Protein AF-A0A924M8D2-F1 (afdb_monomer_lite)

Secondary structure (DSSP, 8-state):
-HHHHHHTTSSS-----HHHHHHTTGGGT--EEEE------PPP----HHHHTTS-HHHHHHHHHHHHHHHHHHHHHHHHHHHHHHHHHHHTT-EEEEPPHHHHHHHHHHHHHHHHHHHHHH-HHHHHHHHHHHHHHTT-

Radius of gyration: 19.68 Å; chains: 1; bounding box: 43×34×51 Å

Foldseek 3Di:
DVLVCLQVVVDVDDDDQLLCCQVVVVLVRHAEAEPLPLDDDDDDDDDDPVVLVVDDPVRNVVVVVCVVVCVVVVVVVVVVSSVVSVVVSVVSNHHYDYADPVRSVVVCVVCVVVVVVCCVVVPVVVSVVVVVVVVVVVPD

pLDDT: mean 96.18, std 4.25, range [56.16, 98.75]

Structure (mmCIF, N/CA/C/O backbone):
data_AF-A0A924M8D2-F1
#
_entry.id   AF-A0A924M8D2-F1
#
loop_
_atom_site.group_PDB
_atom_site.id
_atom_site.type_symbol
_atom_site.label_atom_id
_atom_site.label_alt_id
_atom_site.label_comp_id
_atom_site.label_asym_id
_atom_site.label_entity_id
_atom_site.label_seq_id
_atom_site.pdbx_PDB_ins_code
_atom_site.Cartn_x
_atom_site.Cartn_y
_atom_site.Cartn_z
_atom_site.occupancy
_atom_site.B_iso_or_equiv
_atom_site.auth_seq_id
_atom_site.auth_comp_id
_atom_site.auth_asym_id
_atom_site.auth_atom_id
_atom_site.pdbx_PDB_model_num
ATOM 1 N N . GLU A 1 1 ? 11.139 -15.101 0.512 1.00 87.25 1 GLU A N 1
ATOM 2 C CA . GLU A 1 1 ? 10.781 -15.946 -0.651 1.00 87.25 1 GLU A CA 1
ATOM 3 C C . GLU A 1 1 ? 10.665 -15.153 -1.952 1.00 87.25 1 GLU A C 1
ATOM 5 O O . GLU A 1 1 ? 11.314 -15.533 -2.914 1.00 87.25 1 GLU A O 1
ATOM 10 N N . VAL A 1 2 ? 9.934 -14.027 -1.990 1.00 96.12 2 VAL A N 1
ATOM 11 C CA . VAL A 1 2 ? 9.733 -13.232 -3.227 1.00 96.12 2 VAL A CA 1
ATOM 12 C C . VAL A 1 2 ? 11.042 -12.812 -3.911 1.00 96.12 2 VAL A C 1
ATOM 14 O O . VAL A 1 2 ? 11.159 -12.999 -5.115 1.00 96.12 2 VAL A O 1
ATOM 17 N N . PHE A 1 3 ? 12.044 -12.309 -3.173 1.00 97.75 3 PHE A N 1
ATOM 18 C CA . PHE A 1 3 ? 13.334 -11.915 -3.766 1.00 97.75 3 PHE A CA 1
ATOM 19 C C . PHE A 1 3 ? 13.972 -13.066 -4.552 1.00 97.75 3 PHE A C 1
ATOM 21 O O . PHE A 1 3 ? 14.239 -12.930 -5.738 1.00 97.75 3 PHE A O 1
ATOM 28 N N . THR A 1 4 ? 14.153 -14.220 -3.904 1.00 97.88 4 THR A N 1
ATOM 29 C CA . THR A 1 4 ? 14.748 -15.411 -4.523 1.00 97.88 4 THR A CA 1
ATOM 30 C C . THR A 1 4 ? 13.902 -15.925 -5.687 1.00 97.88 4 THR A C 1
ATOM 32 O O . THR A 1 4 ? 14.446 -16.361 -6.695 1.00 97.88 4 THR A O 1
ATOM 35 N N . ALA A 1 5 ? 12.571 -15.849 -5.598 1.00 98.25 5 ALA A N 1
ATOM 36 C CA . ALA A 1 5 ? 11.692 -16.234 -6.699 1.00 98.25 5 ALA A CA 1
ATOM 37 C C . ALA A 1 5 ? 11.855 -15.314 -7.927 1.00 98.25 5 ALA A C 1
ATOM 39 O O . ALA A 1 5 ? 11.832 -15.811 -9.051 1.00 98.25 5 ALA A O 1
ATOM 40 N N . LEU A 1 6 ? 12.070 -14.008 -7.725 1.00 98.38 6 LEU A N 1
ATOM 41 C CA . LEU A 1 6 ? 12.394 -13.055 -8.798 1.00 98.38 6 LEU A CA 1
ATOM 42 C C . LEU A 1 6 ? 13.807 -13.297 -9.353 1.00 98.38 6 LEU A C 1
ATOM 44 O O . LEU A 1 6 ? 14.001 -13.321 -10.564 1.00 98.38 6 LEU A O 1
ATOM 48 N N . GLU A 1 7 ? 14.786 -13.518 -8.473 1.00 98.06 7 GLU A N 1
ATOM 49 C CA . GLU A 1 7 ? 16.190 -13.773 -8.826 1.00 98.06 7 GLU A CA 1
ATOM 50 C C . GLU A 1 7 ? 16.343 -15.025 -9.698 1.00 98.06 7 GLU A C 1
ATOM 52 O O . GLU A 1 7 ? 16.969 -14.996 -10.757 1.00 98.06 7 GLU A O 1
ATOM 57 N N . THR A 1 8 ? 15.710 -16.119 -9.271 1.00 98.25 8 THR A N 1
ATOM 58 C CA . THR A 1 8 ? 15.679 -17.399 -9.993 1.00 98.25 8 THR A CA 1
ATOM 59 C C . THR A 1 8 ? 14.711 -17.396 -11.173 1.00 98.25 8 THR A C 1
ATOM 61 O O . THR A 1 8 ? 14.686 -18.363 -11.933 1.00 98.25 8 THR A O 1
ATOM 64 N N . LYS A 1 9 ? 13.924 -16.323 -11.341 1.00 96.88 9 LYS A N 1
ATOM 65 C CA . LYS A 1 9 ? 12.865 -16.184 -12.353 1.00 96.88 9 LYS A CA 1
ATOM 66 C C . LYS A 1 9 ? 11.790 -17.270 -12.277 1.00 96.88 9 LYS A C 1
ATOM 68 O O . LYS A 1 9 ? 11.209 -17.656 -13.284 1.00 96.88 9 LYS A O 1
ATOM 73 N N . THR A 1 10 ? 11.505 -17.748 -11.070 1.00 98.00 10 THR A N 1
ATOM 74 C CA . THR A 1 10 ? 10.303 -18.552 -10.807 1.00 98.00 10 THR A CA 1
ATOM 75 C C . THR A 1 10 ? 9.038 -17.690 -10.935 1.00 98.00 10 THR A C 1
ATOM 77 O O . THR A 1 10 ? 7.975 -18.194 -11.285 1.00 98.00 10 THR A O 1
ATOM 80 N N . ILE A 1 11 ? 9.158 -16.382 -10.678 1.00 98.25 11 ILE A N 1
ATOM 81 C CA . ILE A 1 11 ? 8.143 -15.366 -10.980 1.00 98.25 11 ILE A CA 1
ATOM 82 C C . ILE A 1 11 ? 8.785 -14.204 -11.743 1.00 98.25 11 ILE A C 1
ATOM 84 O O . ILE A 1 11 ? 9.941 -13.858 -11.498 1.00 98.25 11 ILE A O 1
ATOM 88 N N . ASP A 1 12 ? 8.022 -13.574 -12.635 1.00 98.44 12 ASP A N 1
ATOM 89 C CA . ASP A 1 12 ? 8.529 -12.478 -13.474 1.00 98.44 12 ASP A CA 1
ATOM 90 C C . ASP A 1 12 ? 8.456 -11.110 -12.790 1.00 98.44 12 ASP A C 1
ATOM 92 O O . ASP A 1 12 ? 9.241 -10.209 -13.094 1.00 98.44 12 ASP A O 1
ATOM 96 N N . GLY A 1 13 ? 7.507 -10.948 -11.867 1.00 98.00 13 GLY A N 1
ATOM 97 C CA . GLY A 1 13 ? 7.229 -9.680 -11.216 1.00 98.00 13 GLY A CA 1
ATOM 98 C C . GLY A 1 13 ? 6.378 -9.825 -9.964 1.00 98.00 13 GLY A C 1
ATOM 99 O O . GLY A 1 13 ? 5.981 -10.919 -9.565 1.00 98.00 13 GLY A O 1
ATOM 100 N N . GLN A 1 14 ? 6.123 -8.688 -9.330 1.00 98.12 14 GLN A N 1
ATOM 101 C CA . GLN A 1 14 ? 5.373 -8.577 -8.084 1.00 98.12 14 GLN A CA 1
ATOM 102 C C . GLN A 1 14 ? 4.680 -7.212 -8.008 1.00 98.12 14 GLN A C 1
ATOM 104 O O . GLN A 1 14 ? 5.041 -6.286 -8.739 1.00 98.12 14 GLN A O 1
ATOM 109 N N . GLU A 1 15 ? 3.711 -7.079 -7.109 1.00 96.81 15 GLU A N 1
ATOM 110 C CA . GLU A 1 15 ? 3.103 -5.797 -6.752 1.00 96.81 15 GLU A CA 1
ATOM 111 C C . GLU A 1 15 ? 3.457 -5.454 -5.306 1.00 96.81 15 GLU A C 1
ATOM 113 O O . GLU A 1 15 ? 3.388 -6.323 -4.444 1.00 96.81 15 GLU A O 1
ATOM 118 N N . ASN A 1 16 ? 3.905 -4.220 -5.060 1.00 97.25 16 ASN A N 1
ATOM 119 C CA . ASN A 1 16 ? 4.134 -3.681 -3.722 1.00 97.25 16 ASN A CA 1
ATOM 120 C C . ASN A 1 16 ? 4.285 -2.149 -3.758 1.00 97.25 16 ASN A C 1
ATOM 122 O O . ASN A 1 16 ? 4.582 -1.570 -4.811 1.00 97.25 16 ASN A O 1
ATOM 126 N N . PRO A 1 17 ? 4.185 -1.478 -2.595 1.00 96.81 17 PRO A N 1
ATOM 127 C CA . PRO A 1 17 ? 4.599 -0.087 -2.434 1.00 96.81 17 PRO A CA 1
ATOM 128 C C . PRO A 1 17 ? 6.100 0.123 -2.696 1.00 96.81 17 PRO A C 1
ATOM 130 O O . PRO A 1 17 ? 6.919 -0.769 -2.462 1.00 96.81 17 PRO A O 1
ATOM 133 N N . PHE A 1 18 ? 6.488 1.345 -3.080 1.00 98.06 18 PHE A N 1
ATOM 134 C CA . PHE A 1 18 ? 7.885 1.697 -3.382 1.00 98.06 18 PHE A CA 1
ATOM 135 C C . PHE A 1 18 ? 8.841 1.430 -2.219 1.00 98.06 18 PHE A C 1
ATOM 137 O O . PHE A 1 18 ? 9.952 0.954 -2.431 1.00 98.06 18 PHE A O 1
ATOM 144 N N . VAL A 1 19 ? 8.394 1.692 -0.989 1.00 97.62 19 VAL A N 1
ATOM 145 C CA . VAL A 1 19 ? 9.191 1.459 0.224 1.00 97.62 19 VAL A CA 1
ATOM 146 C C . VAL A 1 19 ? 9.547 -0.023 0.378 1.00 97.62 19 VAL A C 1
ATOM 148 O O . VAL A 1 19 ? 10.681 -0.344 0.714 1.00 97.62 19 VAL A O 1
ATOM 151 N N . THR A 1 20 ? 8.627 -0.946 0.082 1.00 97.56 20 THR A N 1
ATOM 152 C CA . THR A 1 20 ? 8.915 -2.389 0.157 1.00 97.56 20 THR A CA 1
ATOM 153 C C . THR A 1 20 ? 9.912 -2.798 -0.924 1.00 97.56 20 THR A C 1
ATOM 155 O O . THR A 1 20 ? 10.857 -3.525 -0.633 1.00 97.56 20 THR A O 1
ATOM 158 N N . ILE A 1 21 ? 9.742 -2.300 -2.155 1.00 98.44 21 ILE A N 1
ATOM 159 C CA . ILE A 1 21 ? 10.655 -2.577 -3.279 1.00 98.44 21 ILE A CA 1
ATOM 160 C C . ILE A 1 21 ? 12.080 -2.118 -2.941 1.00 98.44 21 ILE A C 1
ATOM 162 O O . ILE A 1 21 ? 13.040 -2.836 -3.218 1.00 98.44 21 ILE A O 1
ATOM 166 N N . GLU A 1 22 ? 12.216 -0.948 -2.316 1.00 98.44 22 GLU A N 1
ATOM 167 C CA . GLU A 1 22 ? 13.500 -0.392 -1.888 1.00 98.44 22 GLU A CA 1
ATOM 168 C C . GLU A 1 22 ? 14.111 -1.184 -0.725 1.00 98.44 22 GLU A C 1
ATOM 170 O O . GLU A 1 22 ? 15.207 -1.725 -0.862 1.00 98.44 22 GLU A O 1
ATOM 175 N N . THR A 1 23 ? 13.388 -1.340 0.382 1.00 98.00 23 THR A N 1
ATOM 176 C CA . THR A 1 23 ? 13.896 -2.020 1.588 1.00 98.00 23 THR A CA 1
ATOM 177 C C . THR A 1 23 ? 14.171 -3.511 1.382 1.00 98.00 23 THR A C 1
ATOM 179 O O . THR A 1 23 ? 15.111 -4.049 1.966 1.00 98.00 23 THR A O 1
ATOM 182 N N . SER A 1 24 ? 13.399 -4.175 0.517 1.00 98.31 24 SER A N 1
ATOM 183 C CA . SER A 1 24 ? 13.607 -5.583 0.141 1.00 98.31 24 SER A CA 1
ATOM 184 C C . SER A 1 24 ? 14.580 -5.753 -1.024 1.00 98.31 24 SER A C 1
ATOM 186 O O . SER A 1 24 ? 14.785 -6.873 -1.483 1.00 98.31 24 SER A O 1
ATOM 188 N N . LYS A 1 25 ? 15.172 -4.657 -1.514 1.00 98.25 25 LYS A N 1
ATOM 189 C CA . LYS A 1 25 ? 16.164 -4.634 -2.594 1.00 98.25 25 LYS A CA 1
ATOM 190 C C . LYS A 1 25 ? 15.697 -5.250 -3.912 1.00 98.25 25 LYS A C 1
ATOM 192 O O . LYS A 1 25 ? 16.514 -5.686 -4.716 1.00 98.25 25 LYS A O 1
ATOM 197 N N . PHE A 1 26 ? 14.395 -5.250 -4.198 1.00 98.69 26 PHE A N 1
ATOM 198 C CA . PHE A 1 26 ? 13.879 -5.839 -5.440 1.00 98.69 26 PHE A CA 1
ATOM 199 C C . PHE A 1 26 ? 14.443 -5.170 -6.700 1.00 98.69 26 PHE A C 1
ATOM 201 O O . PHE A 1 26 ? 14.477 -5.806 -7.747 1.00 98.69 26 PHE A O 1
ATOM 208 N N . TYR A 1 27 ? 14.964 -3.943 -6.601 1.00 98.44 27 TYR A N 1
ATOM 209 C CA . TYR A 1 27 ? 15.704 -3.280 -7.680 1.00 98.44 27 TYR A CA 1
ATOM 210 C C . TYR A 1 27 ? 16.958 -4.047 -8.153 1.00 98.44 27 TYR A C 1
ATOM 212 O O . TYR A 1 27 ? 17.446 -3.784 -9.246 1.00 98.44 27 TYR A O 1
ATOM 220 N N . GLU A 1 28 ? 17.490 -4.991 -7.368 1.00 98.38 28 GLU A N 1
ATOM 221 C CA . GLU A 1 28 ? 18.629 -5.838 -7.764 1.00 98.38 28 GLU A CA 1
ATOM 222 C C . GLU A 1 28 ? 18.204 -6.960 -8.727 1.00 98.38 28 GLU A C 1
ATOM 224 O O . GLU A 1 28 ? 19.007 -7.438 -9.525 1.00 98.38 28 GLU A O 1
ATOM 229 N N . VAL A 1 29 ? 16.924 -7.347 -8.687 1.00 98.44 29 VAL A N 1
ATOM 230 C CA . VAL A 1 29 ? 16.363 -8.506 -9.409 1.00 98.44 29 VAL A CA 1
ATOM 231 C C . VAL A 1 29 ? 15.174 -8.140 -10.309 1.00 98.44 29 VAL A C 1
ATOM 233 O O . VAL A 1 29 ? 14.569 -9.003 -10.944 1.00 98.44 29 VAL A O 1
ATOM 236 N N . GLN A 1 30 ? 14.834 -6.853 -10.406 1.00 98.69 30 GLN A N 1
ATOM 237 C CA . GLN A 1 30 ? 13.765 -6.312 -11.246 1.00 98.69 30 GLN A CA 1
ATOM 238 C C . GLN A 1 30 ? 14.228 -5.034 -11.944 1.00 98.69 30 GLN A C 1
ATOM 240 O O . GLN A 1 30 ? 14.776 -4.130 -11.320 1.00 98.69 30 GLN A O 1
ATOM 245 N N . LYS A 1 31 ? 13.973 -4.939 -13.254 1.00 98.25 31 LYS A N 1
ATOM 246 C CA . LYS A 1 31 ? 14.442 -3.816 -14.090 1.00 98.25 31 LYS A CA 1
ATOM 247 C C . LYS A 1 31 ? 13.418 -2.692 -14.258 1.00 98.25 31 LYS A C 1
ATOM 249 O O . LYS A 1 31 ? 13.809 -1.549 -14.481 1.00 98.25 31 LYS A O 1
ATOM 254 N N . TYR A 1 32 ? 12.128 -3.008 -14.173 1.00 98.62 32 TYR A N 1
ATOM 255 C CA . TYR A 1 32 ? 11.034 -2.102 -14.525 1.00 98.62 32 TYR A CA 1
ATOM 256 C C . TYR A 1 32 ? 10.113 -1.858 -13.332 1.00 98.62 32 TYR A C 1
ATOM 258 O O . TYR A 1 32 ? 9.864 -2.765 -12.540 1.00 98.62 32 TYR A O 1
ATOM 266 N N . LEU A 1 33 ? 9.581 -0.642 -13.228 1.00 98.62 33 LEU A N 1
ATOM 267 C CA . LEU A 1 33 ? 8.567 -0.263 -12.248 1.00 98.62 33 LEU A CA 1
ATOM 268 C C . LEU A 1 33 ? 7.493 0.589 -12.925 1.00 98.62 33 LEU A C 1
ATOM 270 O O . LEU A 1 33 ? 7.744 1.726 -13.319 1.00 98.62 33 LEU A O 1
ATOM 274 N N . SER A 1 34 ? 6.271 0.070 -13.003 1.00 98.38 34 SER A N 1
ATOM 275 C CA . SER A 1 34 ? 5.118 0.842 -13.470 1.00 98.38 34 SER A CA 1
ATOM 276 C C . SER A 1 34 ? 4.323 1.395 -12.291 1.00 98.38 34 SER A C 1
ATOM 278 O O . SER A 1 34 ? 3.782 0.639 -11.480 1.00 98.38 34 SER A O 1
ATOM 280 N N . VAL A 1 35 ? 4.187 2.720 -12.220 1.00 97.62 35 VAL A N 1
ATOM 281 C CA . VAL A 1 35 ? 3.385 3.424 -11.208 1.00 97.62 35 VAL A CA 1
ATOM 282 C C . VAL A 1 35 ? 1.904 3.330 -11.577 1.00 97.62 35 VAL A C 1
ATOM 284 O O . VAL A 1 35 ? 1.273 4.254 -12.087 1.00 97.62 35 VAL A O 1
ATOM 287 N N . THR A 1 36 ? 1.348 2.145 -11.355 1.00 97.06 36 THR A N 1
ATOM 288 C CA . THR A 1 36 ? -0.007 1.762 -11.778 1.00 97.06 36 THR A CA 1
ATOM 289 C C . THR A 1 36 ? -1.103 2.281 -10.862 1.00 97.06 36 THR A C 1
ATOM 291 O O . THR A 1 36 ? -2.218 2.499 -11.328 1.00 97.06 36 THR A O 1
ATOM 294 N N . ARG A 1 37 ? -0.806 2.475 -9.567 1.00 94.69 37 ARG A N 1
ATOM 295 C CA . ARG A 1 37 ? -1.788 2.881 -8.539 1.00 94.69 37 ARG A CA 1
ATOM 296 C C . ARG A 1 37 ? -3.046 1.994 -8.546 1.00 94.69 37 ARG A C 1
ATOM 298 O O . ARG A 1 37 ? -4.149 2.471 -8.296 1.00 94.69 37 ARG A O 1
ATOM 305 N N . HIS A 1 38 ? -2.873 0.708 -8.858 1.00 95.19 38 HIS A N 1
ATOM 306 C CA . HIS A 1 38 ? -3.967 -0.244 -9.072 1.00 95.19 38 HIS A CA 1
ATOM 307 C C . HIS A 1 38 ? -4.680 -0.660 -7.775 1.00 95.19 38 HIS A C 1
ATOM 309 O O . HIS A 1 38 ? -5.795 -1.171 -7.836 1.00 95.19 38 HIS A O 1
ATOM 315 N N . ALA A 1 39 ? -4.060 -0.423 -6.616 1.00 92.56 39 ALA A N 1
ATOM 316 C CA . ALA A 1 39 ? -4.642 -0.665 -5.305 1.00 92.56 39 ALA A CA 1
ATOM 317 C C . ALA A 1 39 ? -4.238 0.431 -4.306 1.00 92.56 39 ALA A C 1
ATOM 319 O O . ALA A 1 39 ? -3.149 1.006 -4.381 1.00 92.56 39 ALA A O 1
ATOM 320 N N . TYR A 1 40 ? -5.129 0.702 -3.351 1.00 91.31 40 TYR A N 1
ATOM 321 C CA . TYR A 1 40 ? -4.840 1.462 -2.139 1.00 91.31 40 TYR A CA 1
ATOM 322 C C . TYR A 1 40 ? -5.227 0.599 -0.940 1.00 91.31 40 TYR A C 1
ATOM 324 O O . TYR A 1 40 ? -6.405 0.297 -0.760 1.00 91.31 40 TYR A O 1
ATOM 332 N N . THR A 1 41 ? -4.239 0.214 -0.134 1.00 88.81 41 THR A N 1
ATOM 333 C CA . THR A 1 41 ? -4.430 -0.690 1.006 1.00 88.81 41 THR A CA 1
ATOM 334 C C . THR A 1 41 ? -4.385 0.108 2.310 1.00 88.81 41 THR A C 1
ATOM 336 O O . THR A 1 41 ? -3.294 0.450 2.777 1.00 88.81 41 THR A O 1
ATOM 339 N N . PRO A 1 42 ? -5.538 0.463 2.905 1.00 89.56 42 PRO A N 1
ATOM 340 C CA . PRO A 1 42 ? -5.557 1.103 4.212 1.00 89.56 42 PRO A CA 1
ATOM 341 C C . PRO A 1 42 ? -5.208 0.092 5.310 1.00 89.56 42 PRO A C 1
ATOM 343 O O . PRO A 1 42 ? -5.622 -1.063 5.262 1.00 89.56 42 PRO A O 1
ATOM 346 N N . PHE A 1 43 ? -4.502 0.552 6.343 1.00 90.62 43 PHE A N 1
ATOM 347 C CA . PHE A 1 43 ? -4.346 -0.209 7.581 1.00 90.62 43 PHE A CA 1
ATOM 348 C C . PHE A 1 43 ? -5.473 0.132 8.553 1.00 90.62 43 PHE A C 1
ATOM 350 O O . PHE A 1 43 ? -5.783 1.307 8.770 1.00 90.62 43 PHE A O 1
ATOM 357 N N . LEU A 1 44 ? -6.067 -0.904 9.145 1.00 92.75 44 LEU A N 1
ATOM 358 C CA . LEU A 1 44 ? -7.063 -0.772 10.200 1.00 92.75 44 LEU A CA 1
ATOM 359 C C . LEU A 1 44 ? -6.363 -0.826 11.558 1.00 92.75 44 LEU A C 1
ATOM 361 O O . LEU A 1 44 ? -5.660 -1.789 11.858 1.00 92.75 44 LEU A O 1
ATOM 365 N N . ILE A 1 45 ? -6.580 0.194 12.389 1.00 94.50 45 ILE A N 1
ATOM 366 C CA . ILE A 1 45 ? -6.215 0.132 13.805 1.00 94.50 45 ILE A CA 1
ATOM 367 C C . ILE A 1 45 ? -7.359 -0.586 14.514 1.00 94.50 45 ILE A C 1
ATOM 369 O O . ILE A 1 45 ? -8.467 -0.061 14.608 1.00 94.50 45 ILE A O 1
ATOM 373 N N . LEU A 1 46 ? -7.091 -1.807 14.968 1.00 96.06 46 LEU A N 1
ATOM 374 C CA . LEU A 1 46 ? -8.056 -2.645 15.668 1.00 96.06 46 LEU A CA 1
ATOM 375 C C . LEU A 1 46 ? -7.662 -2.777 17.137 1.00 96.06 46 LEU A C 1
ATOM 377 O O . LEU A 1 46 ? -6.482 -2.778 17.480 1.00 96.06 46 LEU A O 1
ATOM 381 N N . TYR A 1 47 ? -8.666 -2.929 17.995 1.00 97.06 47 TYR A N 1
ATOM 382 C CA . TYR A 1 47 ? -8.483 -3.184 19.418 1.00 97.06 47 TYR A CA 1
ATOM 383 C C . TYR A 1 47 ? -9.385 -4.344 19.848 1.00 97.06 47 TYR A C 1
ATOM 385 O O . TYR A 1 47 ? -10.486 -4.516 19.322 1.00 97.06 47 TYR A O 1
ATOM 393 N N . SER A 1 48 ? -8.922 -5.156 20.801 1.00 98.25 48 SER A N 1
ATOM 394 C CA . SER A 1 48 ? -9.710 -6.273 21.331 1.00 98.25 48 SER A CA 1
ATOM 395 C C . SER A 1 48 ? -10.981 -5.757 21.996 1.00 98.25 48 SER A C 1
ATOM 397 O O . SER A 1 48 ? -10.903 -5.073 23.014 1.00 98.25 48 SER A O 1
ATOM 399 N N . LYS A 1 49 ? -12.156 -6.136 21.481 1.00 98.06 49 LYS A N 1
ATOM 400 C CA . LYS A 1 49 ? -13.436 -5.711 22.064 1.00 98.06 49 LYS A CA 1
ATOM 401 C C . LYS A 1 49 ? -13.542 -6.053 23.555 1.00 98.06 49 LYS A C 1
ATOM 403 O O . LYS A 1 49 ? -13.959 -5.211 24.339 1.00 98.06 49 LYS A O 1
ATOM 408 N N . LYS A 1 50 ? -13.098 -7.249 23.960 1.00 98.50 50 LYS A N 1
ATOM 409 C CA . LYS A 1 50 ? -13.129 -7.678 25.368 1.00 98.50 50 LYS A CA 1
ATOM 410 C C . LYS A 1 50 ? -12.341 -6.734 26.277 1.00 98.50 50 LYS A C 1
ATOM 412 O O . LYS A 1 50 ? -12.790 -6.451 27.377 1.00 98.50 50 LYS A O 1
ATOM 417 N N . LEU A 1 51 ? -11.169 -6.287 25.830 1.00 98.38 51 LEU A N 1
ATOM 418 C CA . LEU A 1 51 ? -10.351 -5.350 26.597 1.00 98.38 51 LEU A CA 1
ATOM 419 C C . LEU A 1 51 ? -10.914 -3.929 26.502 1.00 98.38 51 LEU A C 1
ATOM 421 O O . LEU A 1 51 ? -10.896 -3.205 27.485 1.00 98.38 51 LEU A O 1
ATOM 425 N N . TRP A 1 52 ? -11.464 -3.546 25.346 1.00 98.19 52 TRP A N 1
ATOM 426 C CA . TRP A 1 52 ? -12.065 -2.229 25.133 1.00 98.19 52 TRP A CA 1
ATOM 427 C C . TRP A 1 52 ? -13.215 -1.969 26.103 1.00 98.19 52 TRP A C 1
ATOM 429 O O . TRP A 1 52 ? -13.299 -0.903 26.705 1.00 98.19 52 TRP A O 1
ATOM 439 N N . ASP A 1 53 ? -14.075 -2.973 26.275 1.00 98.31 53 ASP A N 1
ATOM 440 C CA . ASP A 1 53 ? -15.248 -2.900 27.144 1.00 98.31 53 ASP A CA 1
ATOM 441 C C . ASP A 1 53 ? -14.874 -2.822 28.641 1.00 98.31 53 ASP A C 1
ATOM 443 O O . ASP A 1 53 ? -15.731 -2.509 29.462 1.00 98.31 53 ASP A O 1
ATOM 447 N N . GLN A 1 54 ? -13.613 -3.091 29.006 1.00 98.38 54 GLN A N 1
ATOM 448 C CA . GLN A 1 54 ? -13.097 -2.924 30.372 1.00 98.38 54 GLN A CA 1
ATOM 449 C C . GLN A 1 54 ? -12.576 -1.506 30.647 1.00 98.38 54 GLN A C 1
ATOM 451 O O . GLN A 1 54 ? -12.366 -1.160 31.807 1.00 98.38 54 GLN A O 1
ATOM 456 N N . LEU A 1 55 ? -12.361 -0.700 29.604 1.00 98.62 55 LEU A N 1
ATOM 457 C CA . LEU A 1 55 ? -11.879 0.673 29.723 1.00 98.62 55 LEU A CA 1
ATOM 458 C C . LEU A 1 55 ? -13.025 1.624 30.066 1.00 98.62 55 LEU A C 1
ATOM 460 O O . LEU A 1 55 ? -14.138 1.490 29.547 1.00 98.62 55 LEU A O 1
ATOM 464 N N . ASN A 1 56 ? -12.739 2.635 30.880 1.00 98.62 56 ASN A N 1
ATOM 465 C CA . ASN A 1 56 ? -13.692 3.710 31.140 1.00 98.62 56 ASN A CA 1
ATOM 466 C C . ASN A 1 56 ? -13.819 4.660 29.921 1.00 98.62 56 ASN A C 1
ATOM 468 O O . ASN A 1 56 ? -12.975 4.641 29.017 1.00 98.62 56 ASN A O 1
ATOM 472 N N . PRO A 1 57 ? -14.863 5.511 29.859 1.00 98.44 57 PRO A N 1
ATOM 473 C CA . PRO A 1 57 ? -15.075 6.405 28.718 1.00 98.44 57 PRO A CA 1
ATOM 474 C C . PRO A 1 57 ? -13.898 7.344 28.416 1.00 98.44 57 PRO A C 1
ATOM 476 O O . PRO A 1 57 ? -13.651 7.659 27.253 1.00 98.44 57 PRO A O 1
ATOM 479 N N . GLN A 1 58 ? -13.162 7.780 29.438 1.00 98.56 58 GLN A N 1
ATOM 480 C CA . GLN A 1 58 ? -12.014 8.671 29.295 1.00 98.56 58 GLN A CA 1
ATOM 481 C C . GLN A 1 58 ? -10.839 7.947 28.623 1.00 98.56 58 GLN A C 1
ATOM 483 O O . GLN A 1 58 ? -10.273 8.462 27.663 1.00 98.56 58 GLN A O 1
ATOM 488 N N . GLU A 1 59 ? -10.516 6.729 29.059 1.00 98.56 59 GLU A N 1
ATOM 489 C CA . GLU A 1 59 ? -9.482 5.879 28.451 1.00 98.56 59 GLU A CA 1
ATOM 490 C C . GLU A 1 59 ? -9.814 5.544 26.993 1.00 98.56 59 GLU A C 1
ATOM 492 O O . GLU A 1 59 ? -8.965 5.665 26.107 1.00 98.56 59 GLU A O 1
ATOM 497 N N . GLN A 1 60 ? -11.072 5.184 26.722 1.00 98.62 60 GLN A N 1
ATOM 498 C CA . GLN A 1 60 ? -11.560 4.959 25.362 1.00 98.62 60 GLN A CA 1
ATOM 499 C C . GLN A 1 60 ? -11.402 6.209 24.485 1.00 98.62 60 GLN A C 1
ATOM 501 O O . GLN A 1 60 ? -10.995 6.104 23.324 1.00 98.62 60 GLN A O 1
ATOM 506 N N . GLY A 1 61 ? -11.711 7.387 25.034 1.00 98.44 61 GLY A N 1
ATOM 507 C CA . GLY A 1 61 ? -11.533 8.676 24.367 1.00 98.44 61 GLY A CA 1
ATOM 508 C C . GLY A 1 61 ? -10.076 8.922 23.982 1.00 98.44 61 GLY A C 1
ATOM 509 O O . GLY A 1 61 ? -9.782 9.101 22.800 1.00 98.44 61 GLY A O 1
ATOM 510 N N . VAL A 1 62 ? -9.160 8.815 24.949 1.00 98.50 62 VAL A N 1
ATOM 511 C CA . VAL A 1 62 ? -7.719 9.032 24.736 1.00 98.50 62 VAL A CA 1
ATOM 512 C C . VAL A 1 62 ? -7.157 8.088 23.671 1.00 98.50 62 VAL A C 1
ATOM 514 O O . VAL A 1 62 ? -6.411 8.521 22.794 1.00 98.50 62 VAL A O 1
ATOM 517 N N . LEU A 1 63 ? -7.540 6.807 23.681 1.00 98.31 63 LEU A N 1
ATOM 518 C CA . LEU A 1 63 ? -7.078 5.856 22.663 1.00 98.31 63 LEU A CA 1
ATOM 519 C C . LEU A 1 63 ? -7.582 6.206 21.255 1.00 98.31 63 LEU A C 1
ATOM 521 O O . LEU A 1 63 ? -6.835 6.064 20.284 1.00 98.31 63 LEU A O 1
ATOM 525 N N . ARG A 1 64 ? -8.830 6.676 21.120 1.00 97.75 64 ARG A N 1
ATOM 526 C CA . ARG A 1 64 ? -9.370 7.123 19.822 1.00 97.75 64 ARG A CA 1
ATOM 527 C C . ARG A 1 64 ? -8.666 8.376 19.323 1.00 97.75 64 ARG A C 1
ATOM 529 O O . ARG A 1 64 ? -8.314 8.437 18.146 1.00 97.75 64 ARG A O 1
ATOM 536 N N . GLU A 1 65 ? -8.443 9.346 20.202 1.00 98.25 65 GLU A N 1
ATOM 537 C CA . GLU A 1 65 ? -7.723 10.577 19.873 1.00 98.25 65 GLU A CA 1
ATOM 538 C C . GLU A 1 65 ? -6.295 10.271 19.417 1.00 98.25 65 GLU A C 1
ATOM 540 O O . GLU A 1 65 ? -5.899 10.689 18.327 1.00 98.25 65 GLU A O 1
ATOM 545 N N . ALA A 1 66 ? -5.573 9.437 20.170 1.00 98.00 66 ALA A N 1
ATOM 546 C CA . ALA A 1 66 ? -4.231 8.992 19.813 1.00 98.00 66 ALA A CA 1
ATOM 547 C C . ALA A 1 66 ? -4.204 8.264 18.458 1.00 98.00 66 ALA A C 1
ATOM 549 O O . ALA A 1 66 ? -3.321 8.514 17.635 1.00 98.00 66 ALA A O 1
ATOM 550 N N . ALA A 1 67 ? -5.189 7.404 18.174 1.00 97.38 67 ALA A N 1
ATOM 551 C CA . ALA A 1 67 ? -5.298 6.735 16.879 1.00 97.38 67 ALA A CA 1
ATOM 552 C C . ALA A 1 67 ? -5.536 7.732 15.728 1.00 97.38 67 ALA A C 1
ATOM 554 O O . ALA A 1 67 ? -4.918 7.615 14.667 1.00 97.38 67 ALA A O 1
ATOM 555 N N . MET A 1 68 ? -6.394 8.738 15.928 1.00 96.94 68 MET A N 1
ATOM 556 C CA . MET A 1 68 ? -6.675 9.773 14.926 1.00 96.94 68 MET A CA 1
ATOM 557 C C . MET A 1 68 ? -5.482 10.702 14.679 1.00 96.94 68 MET A C 1
ATOM 559 O O . MET A 1 68 ? -5.228 11.087 13.534 1.00 96.94 68 MET A O 1
ATOM 563 N N . GLU A 1 69 ? -4.747 11.071 15.725 1.00 97.56 69 GLU A N 1
ATOM 564 C CA . GLU A 1 69 ? -3.524 11.864 15.608 1.00 97.56 69 GLU A CA 1
ATOM 565 C C . GLU A 1 69 ? -2.417 11.059 14.922 1.00 97.56 69 GLU A C 1
ATOM 567 O O . GLU A 1 69 ? -1.870 11.490 13.900 1.00 97.56 69 GLU A O 1
ATOM 572 N N . GLY A 1 70 ? -2.178 9.836 15.403 1.00 97.19 70 GLY A N 1
ATOM 573 C CA . GLY A 1 70 ? -1.225 8.897 14.823 1.00 97.19 70 GLY A CA 1
ATOM 574 C C . GLY A 1 70 ? -1.499 8.636 13.343 1.00 97.19 70 GLY A C 1
ATOM 575 O O . GLY A 1 70 ? -0.568 8.636 12.541 1.00 97.19 70 GLY A O 1
ATOM 576 N N . GLN A 1 71 ? -2.769 8.526 12.933 1.00 96.81 71 GLN A N 1
ATOM 577 C CA . GLN A 1 71 ? -3.150 8.398 11.524 1.00 96.81 71 GLN A CA 1
ATOM 578 C C . GLN A 1 71 ? -2.629 9.565 10.670 1.00 96.81 71 GLN A C 1
ATOM 580 O O . GLN A 1 71 ? -2.147 9.346 9.554 1.00 96.81 71 GLN A O 1
ATOM 585 N N . LYS A 1 72 ? -2.745 10.812 11.144 1.00 96.19 72 LYS A N 1
ATOM 586 C CA . LYS A 1 72 ? -2.301 11.995 10.386 1.00 96.19 72 LYS A CA 1
ATOM 587 C C . LYS A 1 72 ? -0.785 11.976 10.206 1.00 96.19 72 LYS A C 1
ATOM 589 O O . LYS A 1 72 ? -0.308 12.124 9.078 1.00 96.19 72 LYS A O 1
ATOM 594 N N . VAL A 1 73 ? -0.058 11.731 11.297 1.00 97.38 73 VAL A N 1
ATOM 595 C CA . VAL A 1 73 ? 1.409 11.656 11.313 1.00 97.38 73 VAL A CA 1
ATOM 596 C C . VAL A 1 73 ? 1.898 10.515 10.422 1.00 97.38 73 VAL A C 1
ATOM 598 O O . VAL A 1 73 ? 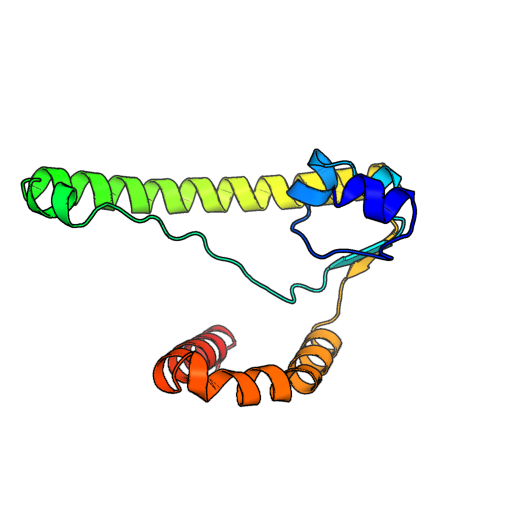2.718 10.732 9.530 1.00 97.38 73 VAL A O 1
ATOM 601 N N . GLN A 1 74 ? 1.334 9.316 10.587 1.00 96.81 74 GLN A N 1
ATOM 602 C CA . GLN A 1 74 ? 1.709 8.129 9.823 1.00 96.81 74 GLN A CA 1
ATOM 603 C C . GLN A 1 74 ? 1.488 8.332 8.322 1.00 96.81 74 GLN A C 1
ATOM 605 O O . GLN A 1 74 ? 2.380 8.028 7.532 1.00 96.81 74 GLN A O 1
ATOM 610 N N . ARG A 1 75 ? 0.345 8.896 7.904 1.00 96.25 75 ARG A N 1
ATOM 611 C CA . ARG A 1 75 ? 0.070 9.145 6.478 1.00 96.25 75 ARG A CA 1
ATOM 612 C C . ARG A 1 75 ? 1.009 10.189 5.880 1.00 96.25 75 ARG A C 1
ATOM 614 O O . ARG A 1 75 ? 1.390 10.057 4.718 1.00 96.25 75 ARG A O 1
ATOM 621 N N . ALA A 1 76 ? 1.376 11.223 6.639 1.00 97.00 76 ALA A N 1
ATOM 622 C CA . ALA A 1 76 ? 2.350 12.217 6.193 1.00 97.00 76 ALA A CA 1
ATOM 623 C C . ALA A 1 76 ? 3.745 11.594 6.023 1.00 97.00 76 ALA A C 1
ATOM 625 O O . ALA A 1 76 ? 4.339 11.713 4.950 1.00 97.00 76 ALA A O 1
ATOM 626 N N . ALA A 1 77 ? 4.214 10.849 7.028 1.00 96.88 77 ALA A N 1
ATOM 627 C CA . ALA A 1 77 ? 5.485 10.134 6.970 1.00 96.88 77 ALA A CA 1
ATOM 628 C C . ALA A 1 77 ? 5.517 9.118 5.817 1.00 96.88 77 ALA A C 1
ATOM 630 O O . ALA A 1 77 ? 6.483 9.065 5.062 1.00 96.88 77 ALA A O 1
ATOM 631 N N . ASN A 1 78 ? 4.437 8.357 5.618 1.00 96.19 78 ASN A N 1
ATOM 632 C CA . ASN A 1 78 ? 4.345 7.369 4.547 1.00 96.19 78 ASN A CA 1
ATOM 633 C C . ASN A 1 78 ? 4.407 8.001 3.148 1.00 96.19 78 ASN A C 1
ATOM 635 O O . ASN A 1 78 ? 5.060 7.444 2.268 1.00 96.19 78 ASN A O 1
ATOM 639 N N . ARG A 1 79 ? 3.776 9.163 2.931 1.00 96.00 79 ARG A N 1
ATOM 640 C CA . ARG A 1 79 ? 3.906 9.898 1.660 1.00 96.00 79 ARG A CA 1
ATOM 641 C C . ARG A 1 79 ? 5.350 10.326 1.410 1.00 96.00 79 ARG A C 1
ATOM 643 O O . ARG A 1 79 ? 5.886 10.020 0.351 1.00 96.00 79 ARG A O 1
ATOM 650 N N . SER A 1 80 ? 5.991 10.925 2.415 1.00 97.69 80 SER A N 1
ATOM 651 C CA . SER A 1 80 ? 7.393 11.348 2.317 1.00 97.69 80 SER A CA 1
ATOM 652 C C . SER A 1 80 ? 8.337 10.170 2.035 1.00 97.69 80 SER A C 1
ATOM 654 O O . SER A 1 80 ? 9.202 10.254 1.163 1.00 97.69 80 SER A O 1
ATOM 656 N N . LEU A 1 81 ? 8.139 9.036 2.715 1.00 97.38 81 LEU A N 1
ATOM 657 C CA . LEU A 1 81 ? 8.932 7.827 2.488 1.00 97.38 81 LEU A CA 1
ATOM 658 C C . LEU A 1 81 ? 8.717 7.243 1.090 1.00 97.38 81 LEU A C 1
ATOM 660 O O . LEU A 1 81 ? 9.687 6.823 0.470 1.00 97.38 81 LEU A O 1
ATOM 664 N N . ASN A 1 82 ? 7.485 7.239 0.572 1.00 97.06 82 ASN A N 1
ATOM 665 C CA . ASN A 1 82 ? 7.218 6.770 -0.789 1.00 97.06 82 ASN A CA 1
ATOM 666 C C . ASN A 1 82 ? 7.900 7.648 -1.846 1.00 97.06 82 ASN A C 1
ATOM 668 O O . ASN A 1 82 ? 8.491 7.110 -2.778 1.00 97.06 82 ASN A O 1
ATOM 672 N N . GLU A 1 83 ? 7.859 8.974 -1.698 1.00 97.12 83 GLU A N 1
ATOM 673 C CA . GLU A 1 83 ? 8.554 9.902 -2.602 1.00 97.12 83 GLU A CA 1
ATOM 674 C C . GLU A 1 83 ? 10.071 9.676 -2.576 1.00 97.12 83 GLU A C 1
ATOM 676 O O . GLU A 1 83 ? 10.706 9.545 -3.626 1.00 97.12 83 GLU A O 1
ATOM 681 N N . LYS A 1 84 ? 10.649 9.539 -1.375 1.00 98.50 84 LYS A N 1
ATOM 682 C CA . LYS A 1 84 ? 12.074 9.235 -1.201 1.00 98.50 84 LYS A CA 1
ATOM 683 C C . LYS A 1 84 ? 12.449 7.884 -1.815 1.00 98.50 84 LYS A C 1
ATOM 685 O O . LYS A 1 84 ? 13.433 7.807 -2.548 1.00 98.50 84 LYS A O 1
ATOM 690 N N . ALA A 1 85 ? 11.675 6.835 -1.536 1.00 98.56 85 ALA A N 1
ATOM 691 C CA . ALA A 1 85 ? 11.915 5.494 -2.058 1.00 98.56 85 ALA A CA 1
ATOM 692 C C . ALA A 1 85 ? 11.855 5.479 -3.589 1.00 98.56 85 ALA A C 1
ATOM 694 O O . ALA A 1 85 ? 12.752 4.933 -4.220 1.00 98.56 85 ALA A O 1
ATOM 695 N N . LEU A 1 86 ? 10.876 6.152 -4.204 1.00 98.19 86 LEU A N 1
ATOM 696 C CA . LEU A 1 86 ? 10.792 6.261 -5.663 1.00 98.19 86 LEU A CA 1
ATOM 697 C C . LEU A 1 86 ? 12.044 6.922 -6.264 1.00 98.19 86 LEU A C 1
ATOM 699 O O . LEU A 1 86 ? 12.579 6.447 -7.267 1.00 98.19 86 LEU A O 1
ATOM 703 N N . GLY A 1 87 ? 12.546 7.982 -5.621 1.00 98.25 87 GLY A N 1
ATOM 704 C CA . GLY A 1 87 ? 13.808 8.620 -5.995 1.00 98.25 87 GLY A CA 1
ATOM 705 C C . GLY A 1 87 ? 15.002 7.665 -5.904 1.00 98.25 87 GLY A C 1
ATOM 706 O O . GLY A 1 87 ? 15.791 7.585 -6.843 1.00 98.25 87 GLY A O 1
ATOM 707 N N . ILE A 1 88 ? 15.107 6.895 -4.818 1.00 98.62 88 ILE A N 1
ATOM 708 C CA . ILE A 1 88 ? 16.164 5.887 -4.634 1.00 98.62 88 ILE A CA 1
ATOM 709 C C . ILE A 1 88 ? 16.070 4.789 -5.697 1.00 98.62 88 ILE A C 1
ATOM 711 O O . ILE A 1 88 ? 17.073 4.451 -6.314 1.00 98.62 88 ILE A O 1
ATOM 715 N N . LEU A 1 89 ? 14.880 4.255 -5.972 1.00 98.75 89 LEU A N 1
ATOM 716 C CA . LEU A 1 89 ? 14.695 3.215 -6.989 1.00 98.75 89 LEU A CA 1
ATOM 717 C C . LEU A 1 89 ? 15.149 3.692 -8.376 1.00 98.75 89 LEU A C 1
ATOM 719 O O . LEU A 1 89 ? 15.779 2.936 -9.118 1.00 98.75 89 LEU A O 1
ATOM 723 N N . LYS A 1 90 ? 14.920 4.973 -8.693 1.00 98.06 90 LYS A N 1
ATOM 724 C CA . LYS A 1 90 ? 15.439 5.597 -9.915 1.00 98.06 90 LYS A CA 1
ATOM 725 C C . LYS A 1 90 ? 16.970 5.654 -9.928 1.00 98.06 90 LYS A C 1
ATOM 727 O O . LYS A 1 90 ? 17.573 5.306 -10.939 1.00 98.06 90 LYS A O 1
ATOM 732 N N . THR A 1 91 ? 17.616 6.064 -8.832 1.00 98.44 91 THR A N 1
ATOM 733 C CA . THR A 1 91 ? 19.093 6.117 -8.758 1.00 98.44 91 THR A CA 1
ATOM 734 C C . THR A 1 91 ? 19.737 4.732 -8.727 1.00 98.44 91 THR A C 1
ATOM 736 O O . THR A 1 91 ? 20.872 4.580 -9.170 1.00 98.44 91 THR A O 1
ATOM 739 N N . LYS A 1 92 ? 19.006 3.708 -8.274 1.00 98.44 92 LYS A N 1
ATOM 740 C CA . LYS A 1 92 ? 19.385 2.291 -8.375 1.00 98.44 92 LYS A CA 1
ATOM 741 C C . LYS A 1 92 ? 19.194 1.698 -9.776 1.00 98.44 92 LYS A C 1
ATOM 743 O O . LYS A 1 92 ? 19.514 0.533 -9.978 1.00 98.44 92 LYS A O 1
ATOM 748 N N . GLY A 1 93 ? 18.735 2.491 -10.746 1.00 98.00 93 GLY A N 1
ATOM 749 C CA . GLY A 1 93 ? 18.717 2.121 -12.162 1.00 98.00 93 GLY A CA 1
ATOM 750 C C . GLY A 1 93 ? 17.424 1.473 -12.652 1.00 98.00 93 GLY A C 1
ATOM 751 O O . GLY A 1 93 ? 17.387 1.020 -13.796 1.00 98.00 93 GLY A O 1
ATOM 752 N N . MET A 1 94 ? 16.356 1.444 -11.844 1.00 98.69 94 MET A N 1
ATOM 753 C CA . MET A 1 94 ? 15.058 0.970 -12.330 1.00 98.69 94 MET A CA 1
ATOM 754 C C . MET A 1 94 ? 14.497 1.905 -13.409 1.00 98.69 94 MET A C 1
ATOM 756 O O . MET A 1 94 ? 14.536 3.132 -13.281 1.00 98.69 94 MET A O 1
ATOM 760 N N . GLN A 1 95 ? 13.904 1.323 -14.451 1.00 98.62 95 GLN A N 1
ATOM 761 C CA . GLN A 1 95 ? 13.148 2.058 -15.461 1.00 98.62 95 GLN A CA 1
ATOM 762 C C . GLN A 1 95 ? 11.715 2.264 -14.974 1.00 98.62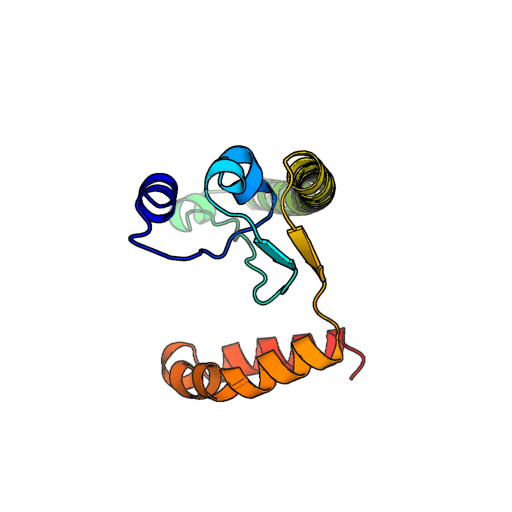 95 GLN A C 1
ATOM 764 O O . GLN A 1 95 ? 10.936 1.316 -14.876 1.00 98.62 95 GLN A O 1
ATOM 769 N N . ILE A 1 96 ? 11.388 3.513 -14.642 1.00 98.38 96 ILE A N 1
ATOM 770 C CA . ILE A 1 96 ? 10.114 3.879 -14.024 1.00 98.38 96 ILE A CA 1
ATOM 771 C C . ILE A 1 96 ? 9.206 4.540 -15.059 1.00 98.38 96 ILE A C 1
ATOM 773 O O . ILE A 1 96 ? 9.600 5.529 -15.678 1.00 98.38 96 ILE A O 1
ATOM 777 N N . ASN A 1 97 ? 7.980 4.035 -15.205 1.00 97.75 97 ASN A N 1
ATOM 778 C CA . ASN A 1 97 ? 6.946 4.649 -16.035 1.00 97.75 97 ASN A CA 1
ATOM 779 C C . ASN A 1 97 ? 5.692 4.991 -15.220 1.00 97.75 97 ASN A C 1
ATOM 781 O O . ASN A 1 97 ? 5.212 4.195 -14.415 1.00 97.75 97 ASN A O 1
ATOM 785 N N . GLU A 1 98 ? 5.133 6.170 -15.472 1.00 96.88 98 GLU A N 1
ATOM 786 C CA . GLU A 1 98 ? 3.839 6.588 -14.929 1.00 96.88 98 GLU A CA 1
ATOM 787 C C . GLU A 1 98 ? 2.699 6.094 -15.827 1.00 96.88 98 GLU A C 1
ATOM 789 O O . GLU A 1 98 ? 2.835 6.041 -17.052 1.00 96.88 98 GLU A O 1
ATOM 794 N N . ILE A 1 99 ? 1.559 5.744 -15.226 1.00 96.69 99 ILE A N 1
ATOM 795 C CA . ILE A 1 99 ? 0.355 5.359 -15.969 1.00 96.69 99 ILE A CA 1
ATOM 796 C C . ILE A 1 99 ? -0.577 6.562 -16.093 1.00 96.69 99 ILE A C 1
ATOM 798 O O . ILE A 1 99 ? -0.974 7.165 -15.095 1.00 96.69 99 ILE A O 1
ATOM 802 N N . THR A 1 100 ? -0.950 6.901 -17.330 1.00 96.19 100 THR A N 1
ATOM 803 C CA . THR A 1 100 ? -1.836 8.040 -17.604 1.00 96.19 100 THR A CA 1
ATOM 804 C C . THR A 1 100 ? -3.239 7.807 -17.030 1.00 96.19 100 THR A C 1
ATOM 806 O O . THR A 1 100 ? -3.682 6.662 -16.924 1.00 96.19 100 THR A O 1
ATOM 809 N N . PRO A 1 101 ? -4.012 8.865 -16.729 1.00 92.94 101 PRO A N 1
ATOM 810 C CA . PRO A 1 101 ? -5.393 8.703 -16.272 1.00 92.94 101 PRO A CA 1
ATOM 811 C C . PRO A 1 101 ? -6.285 7.929 -17.254 1.00 92.94 101 PRO A C 1
ATOM 813 O O . PRO A 1 101 ? -7.172 7.189 -16.836 1.00 92.94 101 PRO A O 1
ATOM 816 N N . ALA A 1 102 ? -6.059 8.081 -18.565 1.00 95.38 102 ALA A N 1
ATOM 817 C CA . ALA A 1 102 ? -6.793 7.332 -19.584 1.00 95.38 102 ALA A CA 1
ATOM 818 C C . ALA A 1 102 ? -6.479 5.832 -19.516 1.00 95.38 102 ALA A C 1
ATOM 820 O O . ALA A 1 102 ? -7.390 5.007 -19.576 1.00 95.38 102 ALA A O 1
ATOM 821 N N . GLU A 1 103 ? -5.208 5.489 -19.319 1.00 96.75 103 GLU A N 1
ATOM 822 C CA . GLU A 1 103 ? -4.770 4.106 -19.187 1.00 96.75 103 GLU A CA 1
ATOM 823 C C . GLU A 1 103 ? -5.233 3.482 -17.863 1.00 96.75 103 GLU A C 1
ATOM 825 O O . GLU A 1 103 ? -5.728 2.359 -17.864 1.00 96.75 103 GLU A O 1
ATOM 830 N N . GLN A 1 104 ? -5.208 4.228 -16.753 1.00 94.50 104 GLN A N 1
ATOM 831 C CA . GLN A 1 104 ? -5.791 3.777 -15.481 1.00 94.50 104 GLN A CA 1
ATOM 832 C C . GLN A 1 104 ? -7.282 3.446 -15.625 1.00 94.50 104 GLN A C 1
ATOM 834 O O . GLN A 1 104 ? -7.733 2.412 -15.132 1.00 94.50 104 GLN A O 1
ATOM 839 N N . ARG A 1 105 ? -8.052 4.286 -16.337 1.00 92.75 105 ARG A N 1
ATOM 840 C CA . ARG A 1 105 ? -9.461 3.992 -16.645 1.00 92.75 105 ARG A CA 1
ATOM 841 C C . ARG A 1 105 ? -9.594 2.728 -17.488 1.00 92.75 105 ARG A C 1
ATOM 843 O O . ARG A 1 105 ? -10.389 1.863 -17.146 1.00 92.75 105 ARG A O 1
ATOM 850 N N . ARG A 1 106 ? -8.784 2.578 -18.542 1.00 96.75 106 ARG A N 1
ATOM 851 C CA . ARG A 1 106 ? -8.783 1.369 -19.381 1.00 96.75 106 ARG A CA 1
ATOM 852 C C . ARG A 1 106 ? -8.503 0.106 -18.559 1.00 96.75 106 ARG A C 1
ATOM 854 O O . ARG A 1 106 ? -9.201 -0.890 -18.734 1.00 96.75 106 ARG A O 1
ATOM 861 N N . MET A 1 107 ? -7.511 0.147 -17.667 1.00 96.31 107 MET A N 1
ATOM 862 C CA . MET A 1 107 ? -7.188 -0.956 -16.757 1.00 96.31 107 MET A CA 1
ATOM 863 C C . MET A 1 107 ? -8.365 -1.279 -15.832 1.00 96.31 107 MET A C 1
ATOM 865 O O . MET A 1 107 ? -8.732 -2.446 -15.721 1.00 96.31 107 MET A O 1
ATOM 869 N N . PHE A 1 108 ? -8.982 -0.261 -15.220 1.00 92.69 108 PHE A N 1
ATOM 870 C CA . PHE A 1 108 ? -10.143 -0.427 -14.343 1.00 92.69 108 PHE A CA 1
ATOM 871 C C . PHE A 1 108 ? -11.317 -1.108 -15.061 1.00 92.69 108 PHE A C 1
ATOM 873 O O . PHE A 1 108 ? -11.823 -2.119 -14.576 1.00 92.69 108 PHE A O 1
ATOM 880 N N . GLU A 1 109 ? -11.691 -0.632 -16.252 1.00 95.06 109 GLU A N 1
ATOM 881 C CA . GLU A 1 109 ? -12.771 -1.242 -17.042 1.00 95.06 109 GLU A CA 1
ATOM 882 C C . GLU A 1 109 ? -12.477 -2.709 -17.384 1.00 95.06 109 GLU A C 1
ATOM 884 O O . GLU A 1 109 ? -13.366 -3.560 -17.346 1.00 95.06 109 GLU A O 1
ATOM 889 N N . LYS A 1 110 ? -11.212 -3.044 -17.667 1.00 97.50 110 LYS A N 1
ATOM 890 C CA . LYS A 1 110 ? -10.810 -4.423 -17.979 1.00 97.50 110 LYS A CA 1
ATOM 891 C C . LYS A 1 110 ? -10.893 -5.371 -16.787 1.00 97.50 110 LYS A C 1
ATOM 893 O O . LYS A 1 110 ? -11.140 -6.555 -17.001 1.00 97.50 110 LYS A O 1
ATOM 898 N N . VAL A 1 111 ? -10.714 -4.882 -15.561 1.00 95.50 111 VAL A N 1
ATOM 899 C CA . VAL A 1 111 ? -10.808 -5.713 -14.348 1.00 95.50 111 VAL A CA 1
ATOM 900 C C . VAL A 1 111 ? -12.195 -5.701 -13.713 1.00 95.50 111 VAL A C 1
ATOM 902 O O . VAL A 1 111 ? -12.422 -6.438 -12.756 1.00 95.50 111 VAL A O 1
ATOM 905 N N . LYS A 1 112 ? -13.152 -4.936 -14.251 1.00 93.75 112 LYS A N 1
ATOM 906 C CA . LYS A 1 112 ? -14.529 -4.883 -13.743 1.00 93.75 112 LYS A CA 1
ATOM 907 C C . LYS A 1 112 ? -15.185 -6.269 -13.544 1.00 93.75 112 LYS A C 1
ATOM 909 O O . LYS A 1 112 ? -15.803 -6.458 -12.498 1.00 93.75 112 LYS A O 1
ATOM 914 N N . PRO A 1 113 ? -14.971 -7.287 -14.410 1.00 96.69 113 PRO A N 1
ATOM 915 C CA . PRO A 1 113 ? -15.494 -8.636 -14.162 1.00 96.69 113 PRO A CA 1
ATOM 916 C C . PRO A 1 113 ? -14.992 -9.289 -12.862 1.00 96.69 113 PRO A C 1
ATOM 918 O O . PRO A 1 113 ? -15.681 -10.133 -12.292 1.00 96.69 113 PRO A O 1
ATOM 921 N N . VAL A 1 114 ? -13.809 -8.904 -12.362 1.00 95.38 114 VAL A N 1
ATOM 922 C CA . VAL A 1 114 ? -13.291 -9.368 -11.063 1.00 95.38 114 VAL A CA 1
ATOM 923 C C . VAL A 1 114 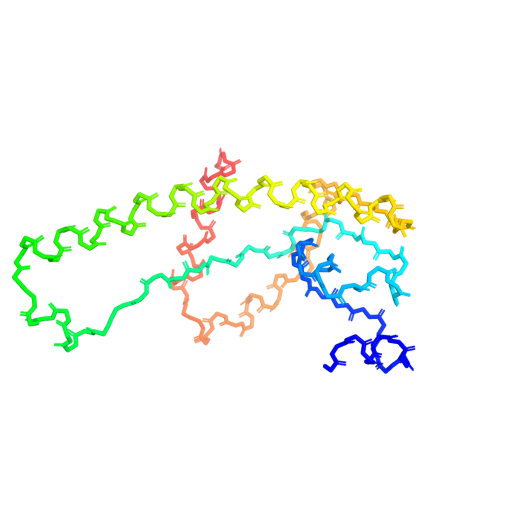? -14.119 -8.787 -9.920 1.00 95.38 114 VAL A C 1
ATOM 925 O O . VAL A 1 114 ? -14.412 -9.505 -8.969 1.00 95.38 114 VAL A O 1
ATOM 928 N N . TYR A 1 115 ? -14.542 -7.524 -10.018 1.00 92.62 115 TYR A N 1
ATOM 929 C CA . TYR A 1 115 ? -15.443 -6.917 -9.036 1.00 92.62 115 TYR A CA 1
ATOM 930 C C . TYR A 1 115 ? -16.782 -7.646 -9.051 1.00 92.62 115 TYR A C 1
ATOM 932 O O . TYR A 1 115 ? -17.200 -8.165 -8.020 1.00 92.62 115 TYR A O 1
ATOM 940 N N . ASP A 1 116 ? -17.391 -7.770 -10.233 1.00 94.19 116 ASP A N 1
ATOM 941 C CA . ASP A 1 116 ? -18.711 -8.381 -10.407 1.00 94.19 116 ASP A CA 1
ATOM 942 C C . ASP A 1 116 ? -18.736 -9.829 -9.867 1.00 94.19 116 ASP A C 1
ATOM 944 O O . ASP A 1 116 ? -19.657 -10.212 -9.146 1.00 94.19 116 ASP A O 1
ATOM 948 N N . ARG A 1 117 ? -17.674 -10.615 -10.113 1.00 97.19 117 ARG A N 1
ATOM 949 C CA . ARG A 1 117 ? -17.531 -11.985 -9.585 1.00 97.19 117 ARG A CA 1
ATOM 950 C C . ARG A 1 117 ? -17.438 -12.048 -8.057 1.00 97.19 117 ARG A C 1
ATOM 952 O O . ARG A 1 117 ? -17.860 -13.044 -7.476 1.00 97.19 117 ARG A O 1
ATOM 959 N N . ASN A 1 118 ? -16.856 -11.039 -7.411 1.00 96.75 118 ASN A N 1
ATOM 960 C CA . ASN A 1 118 ? -16.616 -11.043 -5.965 1.00 96.75 118 ASN A CA 1
ATOM 961 C C . ASN A 1 118 ? -17.715 -10.336 -5.156 1.00 96.75 118 ASN A C 1
ATOM 963 O O . ASN A 1 118 ? -17.734 -10.480 -3.933 1.00 96.75 118 ASN A O 1
ATOM 967 N N . VAL A 1 119 ? -18.655 -9.632 -5.802 1.00 96.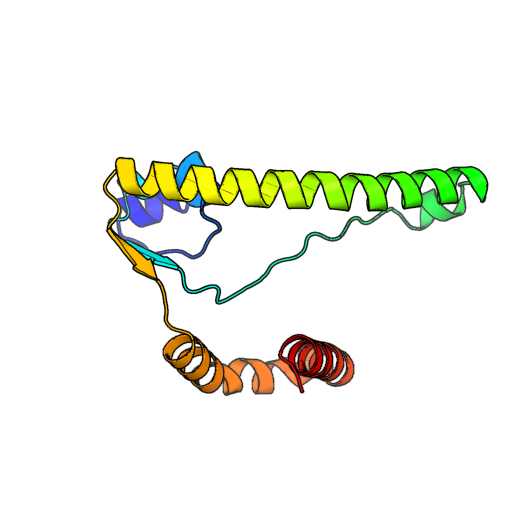81 119 VAL A N 1
ATOM 968 C CA . VAL A 1 119 ? -19.809 -8.996 -5.133 1.00 96.81 119 VAL A CA 1
ATOM 969 C C . VAL A 1 119 ? -20.563 -9.958 -4.202 1.00 96.81 119 VAL A C 1
ATOM 971 O O . VAL A 1 119 ? -20.832 -9.551 -3.072 1.00 96.81 119 VAL A O 1
ATOM 974 N N . PRO A 1 120 ? -20.869 -11.219 -4.580 1.00 97.06 120 PRO A N 1
ATOM 975 C CA . PRO A 1 120 ? -21.582 -12.134 -3.685 1.00 97.06 120 PRO A CA 1
ATOM 976 C C . PRO A 1 120 ? -20.814 -12.473 -2.399 1.00 97.06 120 PRO A C 1
ATOM 978 O O . PRO A 1 120 ? -21.433 -12.694 -1.365 1.00 97.06 120 PRO A O 1
ATOM 981 N N . THR A 1 121 ? -19.478 -12.492 -2.451 1.00 97.44 121 THR A N 1
ATOM 982 C CA . THR A 1 121 ? -18.618 -12.804 -1.298 1.00 97.44 121 THR A CA 1
ATOM 983 C C . THR A 1 121 ? -18.371 -11.580 -0.417 1.00 97.44 121 THR A C 1
ATOM 985 O O . THR A 1 121 ? -18.319 -11.699 0.802 1.00 97.44 121 THR A O 1
ATOM 988 N N . ILE A 1 122 ? -18.196 -10.404 -1.025 1.00 95.88 122 ILE A N 1
ATOM 989 C CA . ILE A 1 122 ? -17.887 -9.151 -0.316 1.00 95.88 122 ILE A CA 1
ATOM 990 C C . ILE A 1 122 ? -19.158 -8.499 0.253 1.00 95.88 122 ILE A C 1
ATOM 992 O O . ILE A 1 122 ? -19.113 -7.875 1.310 1.00 95.88 122 ILE A O 1
ATOM 996 N N . GLY A 1 123 ? -20.287 -8.644 -0.442 1.00 97.06 123 GLY A N 1
ATOM 997 C CA . GLY A 1 123 ? -21.549 -7.978 -0.140 1.00 97.06 123 GLY A CA 1
ATOM 998 C C . GLY A 1 123 ? -21.781 -6.748 -1.023 1.00 97.06 123 GLY A C 1
ATOM 999 O O . GLY A 1 123 ? -20.944 -5.848 -1.116 1.00 97.06 123 GLY A O 1
ATOM 1000 N N . ALA A 1 124 ? -22.954 -6.695 -1.662 1.00 95.62 124 ALA A N 1
ATOM 1001 C CA . ALA A 1 124 ? -23.315 -5.635 -2.607 1.00 95.62 124 ALA A CA 1
ATOM 1002 C C . ALA A 1 124 ? -23.328 -4.235 -1.973 1.00 95.62 124 ALA A C 1
ATOM 1004 O O . ALA A 1 124 ? -22.919 -3.267 -2.613 1.00 95.62 124 ALA A O 1
ATOM 1005 N N . GLU A 1 125 ? -23.748 -4.130 -0.711 1.00 96.69 125 GLU A N 1
ATOM 1006 C CA . GLU A 1 125 ? -23.767 -2.867 0.031 1.00 96.69 125 GLU A CA 1
ATOM 1007 C C . GLU A 1 125 ? -22.355 -2.294 0.217 1.00 96.69 125 GLU A C 1
ATOM 1009 O O . GLU A 1 125 ? -22.119 -1.122 -0.076 1.00 96.69 125 GLU A O 1
ATOM 1014 N N . ALA A 1 126 ? -21.394 -3.125 0.634 1.00 94.69 126 ALA A N 1
ATOM 1015 C CA . ALA A 1 126 ? -20.011 -2.703 0.839 1.00 94.69 126 ALA A CA 1
ATOM 1016 C C . ALA A 1 126 ? -19.362 -2.241 -0.475 1.00 94.69 126 ALA A C 1
ATOM 1018 O O . ALA A 1 126 ? -18.720 -1.189 -0.518 1.00 94.69 126 ALA A O 1
ATOM 1019 N N . VAL A 1 127 ? -19.575 -2.988 -1.565 1.00 94.38 127 VAL A N 1
ATOM 1020 C CA . VAL A 1 127 ? -19.070 -2.615 -2.895 1.00 94.38 127 VAL A CA 1
ATOM 1021 C C . VAL A 1 127 ? -19.685 -1.296 -3.363 1.00 94.38 127 VAL A C 1
ATOM 1023 O O . VAL A 1 127 ? -18.953 -0.398 -3.781 1.00 94.38 127 VAL A O 1
ATOM 1026 N N . THR A 1 128 ? -21.006 -1.145 -3.244 1.00 94.69 128 THR A N 1
ATOM 1027 C CA . THR A 1 128 ? -21.717 0.080 -3.649 1.00 94.69 128 THR A CA 1
ATOM 1028 C C . THR A 1 128 ? -21.237 1.287 -2.847 1.00 94.69 128 THR A C 1
ATOM 1030 O O . THR A 1 128 ? -20.871 2.303 -3.432 1.00 94.69 128 THR A O 1
ATOM 1033 N N . THR A 1 129 ? -21.100 1.137 -1.527 1.00 95.69 129 THR A N 1
ATOM 1034 C CA . THR A 1 129 ? -20.590 2.186 -0.629 1.00 95.69 129 THR A CA 1
ATOM 1035 C C . THR A 1 129 ? -19.225 2.707 -1.079 1.00 95.69 129 THR A C 1
ATOM 1037 O O . THR A 1 129 ? -19.004 3.918 -1.141 1.00 95.69 129 THR A O 1
ATOM 1040 N N . VAL A 1 130 ? -18.297 1.807 -1.420 1.00 93.50 130 VAL A N 1
ATOM 1041 C CA . VAL A 1 130 ? -16.957 2.197 -1.877 1.00 93.50 130 VAL A CA 1
ATOM 1042 C C . VAL A 1 130 ? -17.014 2.876 -3.246 1.00 93.50 130 VAL A C 1
ATOM 1044 O O . VAL A 1 130 ? -16.387 3.921 -3.430 1.00 93.50 130 VAL A O 1
ATOM 1047 N N . LEU A 1 131 ? -17.755 2.320 -4.207 1.00 92.06 131 LEU A N 1
ATOM 1048 C CA . LEU A 1 131 ? -17.839 2.879 -5.560 1.00 92.06 131 LEU A CA 1
ATOM 1049 C C . LEU A 1 131 ? -18.496 4.268 -5.576 1.00 92.06 131 LEU A C 1
ATOM 1051 O O . LEU A 1 131 ? -17.990 5.168 -6.251 1.00 92.06 131 LEU A O 1
ATOM 1055 N N . ASP A 1 132 ? -19.543 4.481 -4.781 1.00 95.06 132 ASP A N 1
ATOM 1056 C CA . ASP A 1 132 ? -20.205 5.781 -4.649 1.00 95.06 132 ASP A CA 1
ATOM 1057 C C . ASP A 1 132 ? -19.295 6.818 -3.981 1.00 95.06 132 ASP A C 1
ATOM 1059 O O . ASP A 1 132 ? -19.190 7.960 -4.443 1.00 95.06 132 ASP A O 1
ATOM 1063 N N . ALA A 1 133 ? -18.563 6.419 -2.934 1.00 94.75 133 ALA A N 1
ATOM 1064 C CA . ALA A 1 133 ? -17.572 7.282 -2.299 1.00 94.75 133 ALA A CA 1
ATOM 1065 C C . ALA A 1 133 ? -16.463 7.691 -3.283 1.00 94.75 133 ALA A C 1
ATOM 1067 O O . ALA A 1 133 ? -16.065 8.859 -3.316 1.00 94.75 133 ALA A O 1
ATOM 1068 N N . LEU A 1 134 ? -15.994 6.761 -4.123 1.00 91.7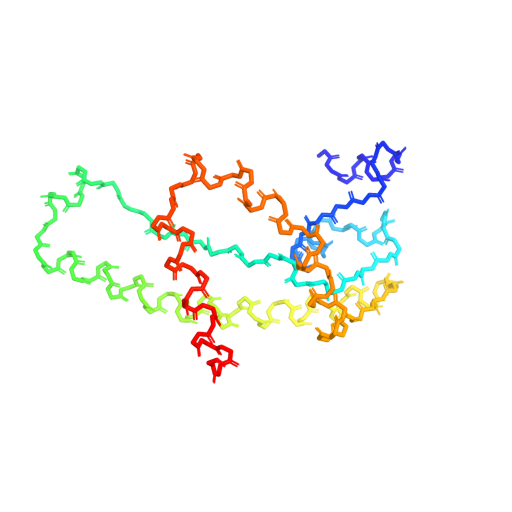5 134 LEU A N 1
ATOM 1069 C CA . LEU A 1 134 ? -15.009 7.046 -5.169 1.00 91.75 134 LEU A CA 1
ATOM 1070 C C . LEU A 1 134 ? -15.563 7.991 -6.237 1.00 91.75 134 LEU A C 1
ATOM 1072 O O . LEU A 1 134 ? -14.852 8.907 -6.651 1.00 91.75 134 LEU A O 1
ATOM 1076 N N . LYS A 1 135 ? -16.815 7.805 -6.668 1.00 91.88 135 LYS A N 1
ATOM 1077 C CA . LYS A 1 135 ? -17.487 8.696 -7.625 1.00 91.88 135 LYS A CA 1
ATOM 1078 C C . LYS A 1 135 ? -17.553 10.125 -7.085 1.00 91.88 135 LYS A C 1
ATOM 1080 O O . LYS A 1 135 ? -17.092 11.057 -7.742 1.00 91.88 135 LYS A O 1
ATOM 1085 N N . LYS A 1 136 ? -18.002 10.289 -5.836 1.00 94.25 136 LYS A N 1
ATOM 1086 C CA . LYS A 1 136 ? -18.037 11.591 -5.153 1.00 94.25 136 LYS A CA 1
ATOM 1087 C C . LYS A 1 136 ? -16.646 12.217 -5.028 1.00 94.25 136 LYS A C 1
ATOM 1089 O O . LYS A 1 136 ? -16.476 13.391 -5.342 1.00 94.25 136 LYS A O 1
ATOM 1094 N N . ALA A 1 137 ? -15.644 11.444 -4.606 1.00 91.56 137 AL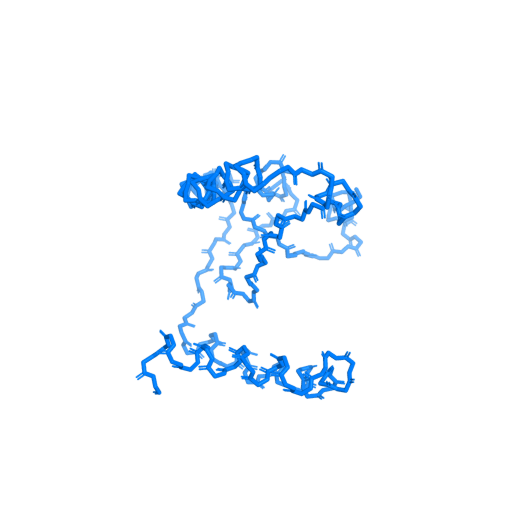A A N 1
ATOM 1095 C CA . ALA A 1 137 ? -14.268 11.927 -4.463 1.00 91.56 137 ALA A CA 1
ATOM 1096 C C . ALA A 1 137 ? -13.634 12.362 -5.798 1.00 91.56 137 ALA A C 1
ATOM 1098 O O . ALA A 1 137 ? -12.698 13.158 -5.800 1.00 91.56 137 ALA A O 1
ATOM 1099 N N . ARG A 1 138 ? -14.137 11.851 -6.928 1.00 88.06 138 ARG A N 1
ATOM 1100 C CA . ARG A 1 138 ? -13.672 12.173 -8.285 1.00 88.06 138 ARG A CA 1
ATOM 1101 C C . ARG A 1 138 ? -14.446 13.312 -8.957 1.00 88.06 138 ARG A C 1
ATOM 1103 O O . ARG A 1 138 ? -14.134 13.628 -10.100 1.00 88.06 138 ARG A O 1
ATOM 1110 N N . GLY A 1 139 ? -15.389 13.946 -8.258 1.00 84.75 139 GLY A N 1
ATOM 1111 C CA . GLY A 1 139 ? -16.112 15.120 -8.758 1.00 84.75 139 GLY A CA 1
ATOM 1112 C C . GLY A 1 139 ? -17.537 14.868 -9.258 1.00 84.75 139 GLY A C 1
ATOM 1113 O O . GLY A 1 139 ? -18.139 15.814 -9.757 1.00 84.75 139 GLY A O 1
ATOM 1114 N N . GLY A 1 140 ? -18.094 13.664 -9.060 1.00 56.16 140 GLY A N 1
ATOM 1115 C CA . GLY A 1 140 ? -19.471 13.323 -9.450 1.00 56.16 140 GLY A CA 1
ATOM 1116 C C . GLY A 1 140 ? -19.570 12.614 -10.790 1.00 56.16 140 GLY A C 1
ATOM 1117 O O . GLY A 1 140 ? -19.040 13.132 -11.790 1.00 56.16 140 GLY A O 1
#

Sequence (140 aa):
EVFTALETKTIDGQENPFVTIETSKFYEVQKYLSVTRHAYTPFLILYSKKLWDQLNPQEQGVLREAAMEGQKVQRAANRSLNEKALGILKTKGMQINEITPAEQRRMFEKVKPVYDRNVPTIGAEAVTTVLDALKKARGG